Protein AF-A0A2M6VE12-F1 (afdb_monomer_lite)

Secondary structure (DSSP, 8-state):
--HHHHHHTTGGG--HHHHTTS-HHHHHHHHHHHHHHHHHHHHHHHHHHHHHHHHTHHHHHHHHHS-TTTTTEEEEEETTEEEEEE-PPP----HHHHHHHHHHHHHHT--GGGTS-------HHHHHHS-HHHHHHHGGG-----PPPP------S----

Structure (mmCIF, N/CA/C/O backbone):
data_AF-A0A2M6VE12-F1
#
_entry.id   AF-A0A2M6VE12-F1
#
loop_
_atom_site.group_PDB
_atom_site.id
_atom_site.type_symbol
_atom_site.label_atom_id
_atom_site.label_alt_id
_atom_site.label_comp_id
_atom_site.label_asym_id
_atom_site.label_entity_id
_atom_site.label_seq_id
_atom_site.pdbx_PDB_ins_code
_atom_site.Cartn_x
_atom_site.Cartn_y
_atom_site.Cartn_z
_atom_site.occupancy
_atom_site.B_iso_or_equiv
_atom_site.auth_seq_id
_atom_site.auth_comp_id
_atom_site.auth_asym_id
_atom_site.auth_atom_id
_atom_site.pdbx_PDB_model_num
ATOM 1 N N . MET A 1 1 ? -10.701 2.136 23.999 1.00 50.81 1 MET A N 1
ATOM 2 C CA . MET A 1 1 ? -11.887 3.014 24.100 1.00 50.81 1 MET A CA 1
ATOM 3 C C . MET A 1 1 ? -13.056 2.369 23.384 1.00 50.81 1 MET A C 1
ATOM 5 O O . MET A 1 1 ? -12.837 1.482 22.567 1.00 50.81 1 MET A O 1
ATOM 9 N N . ASN A 1 2 ? -14.281 2.708 23.777 1.00 58.97 2 ASN A N 1
ATOM 10 C CA . ASN A 1 2 ? -15.450 1.886 23.490 1.00 58.97 2 ASN A CA 1
ATOM 11 C C . ASN A 1 2 ? -16.281 2.519 22.366 1.00 58.97 2 ASN A C 1
ATOM 13 O O . ASN A 1 2 ? -16.692 3.665 22.498 1.00 58.97 2 ASN A O 1
ATOM 17 N N . HIS A 1 3 ? -16.572 1.775 21.294 1.00 61.44 3 HIS A N 1
ATOM 18 C CA . HIS A 1 3 ? -17.551 2.149 20.258 1.00 61.44 3 HIS A CA 1
ATOM 19 C C . HIS A 1 3 ? -18.877 2.684 20.846 1.00 61.44 3 HIS A C 1
ATOM 21 O O . HIS A 1 3 ? -19.515 3.552 20.255 1.00 61.44 3 HIS A O 1
ATOM 27 N N . LEU A 1 4 ? -19.239 2.231 22.054 1.00 59.25 4 LEU A N 1
ATOM 28 C CA . LEU A 1 4 ? -20.364 2.737 22.841 1.00 59.25 4 LEU A CA 1
ATOM 29 C C . LEU A 1 4 ? -20.280 4.245 23.137 1.00 59.25 4 LEU A C 1
ATOM 31 O O . LEU A 1 4 ? -21.312 4.900 23.136 1.00 59.25 4 LEU A O 1
ATOM 35 N N . GLN A 1 5 ? -19.092 4.821 23.333 1.00 64.62 5 GLN A N 1
ATOM 36 C CA . GLN A 1 5 ? -18.916 6.259 23.589 1.00 64.62 5 GLN A CA 1
ATOM 37 C C . GLN A 1 5 ? -19.159 7.102 22.326 1.00 64.62 5 GLN A C 1
ATOM 39 O O . GLN A 1 5 ? -19.782 8.156 22.408 1.00 64.62 5 GLN A O 1
ATOM 44 N N . LEU A 1 6 ? -18.732 6.618 21.152 1.00 66.94 6 LEU A N 1
ATOM 45 C CA . LEU A 1 6 ? -19.006 7.268 19.860 1.00 66.94 6 LEU A CA 1
ATOM 46 C C . LEU A 1 6 ? -20.494 7.192 19.492 1.00 66.94 6 LEU A C 1
ATOM 48 O O . LEU A 1 6 ? -21.067 8.163 19.003 1.00 66.94 6 LEU A O 1
ATOM 52 N N . HIS A 1 7 ? -21.124 6.048 19.767 1.00 62.62 7 HIS A N 1
ATOM 53 C CA . HIS A 1 7 ? -22.548 5.835 19.522 1.00 62.62 7 HIS A CA 1
ATOM 54 C C . HIS A 1 7 ? -23.429 6.640 20.489 1.00 62.62 7 HIS A C 1
ATOM 56 O O . HIS A 1 7 ? -24.429 7.216 20.074 1.00 62.62 7 HIS A O 1
ATOM 62 N N . GLN A 1 8 ? -23.067 6.719 21.773 1.00 59.34 8 GLN A N 1
ATOM 63 C CA . GLN A 1 8 ? -23.780 7.546 22.756 1.00 59.34 8 GLN A CA 1
ATOM 64 C C . GLN A 1 8 ? -23.680 9.043 22.445 1.00 59.34 8 GLN A C 1
ATOM 66 O O . GLN A 1 8 ? -24.574 9.802 22.804 1.00 59.34 8 GLN A O 1
ATOM 71 N N . ALA A 1 9 ? -22.623 9.461 21.749 1.00 64.81 9 ALA A N 1
ATOM 72 C CA . ALA A 1 9 ? -22.442 10.832 21.297 1.00 64.81 9 ALA A CA 1
ATOM 73 C C . ALA A 1 9 ? -23.085 11.131 19.924 1.00 64.81 9 ALA A C 1
ATOM 75 O O . ALA A 1 9 ? -22.965 12.251 19.430 1.00 64.81 9 ALA A O 1
ATOM 76 N N . GLY A 1 10 ? -23.769 10.153 19.311 1.00 76.50 10 GLY A N 1
ATOM 77 C CA . GLY A 1 10 ? -24.577 10.335 18.100 1.00 76.50 10 GLY A CA 1
ATOM 78 C C . GLY A 1 10 ? -23.795 10.503 16.795 1.00 76.50 10 GLY A C 1
ATOM 79 O O . GLY A 1 10 ? -24.406 10.823 15.781 1.00 76.50 10 GLY A O 1
ATOM 80 N N . LEU A 1 11 ? -22.472 10.282 16.780 1.00 80.81 11 LEU A N 1
ATOM 81 C CA . LEU A 1 11 ? -21.642 10.468 15.579 1.00 80.81 11 LEU A CA 1
ATOM 82 C C . LEU A 1 11 ? -22.161 9.712 14.333 1.00 80.81 11 LEU A C 1
ATOM 84 O O . LEU A 1 11 ? -22.159 10.321 13.264 1.00 80.81 11 LEU A O 1
ATOM 88 N N . PRO A 1 12 ? -22.631 8.446 14.424 1.00 81.75 12 PRO A N 1
ATOM 89 C CA . PRO A 1 12 ? -23.143 7.713 13.260 1.00 81.75 12 PRO A CA 1
ATOM 90 C C . PRO A 1 12 ? -24.372 8.350 12.596 1.00 81.75 12 PRO A C 1
ATOM 92 O O . PRO A 1 12 ? -24.602 8.126 11.410 1.00 81.75 12 PRO A O 1
ATOM 95 N N . ASP A 1 13 ? -25.136 9.151 13.343 1.00 86.94 13 ASP A N 1
ATOM 96 C CA . ASP A 1 13 ? -26.381 9.770 12.880 1.00 86.94 13 ASP A CA 1
ATOM 97 C C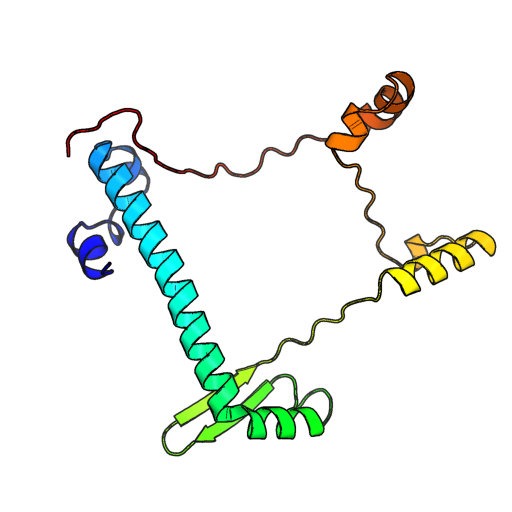 . ASP A 1 13 ? -26.162 11.188 12.317 1.00 86.94 13 ASP 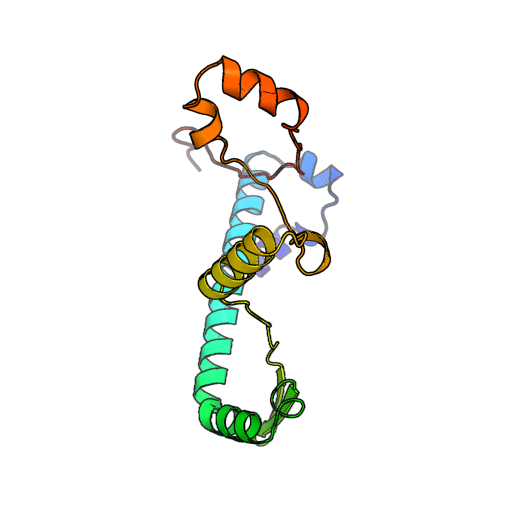A C 1
ATOM 99 O O . ASP A 1 13 ? -27.094 11.814 11.802 1.00 86.94 13 ASP A O 1
ATOM 103 N N . LEU A 1 14 ? -24.938 11.726 12.406 1.00 89.06 14 LEU A N 1
ATOM 104 C CA . LEU A 1 14 ? -24.610 13.056 11.897 1.00 89.06 14 LEU A CA 1
ATOM 105 C C . LEU A 1 14 ? -24.274 13.014 10.402 1.00 89.06 14 LEU A C 1
ATOM 107 O O . LEU A 1 14 ? -23.342 12.346 9.960 1.00 89.06 14 LEU A O 1
ATOM 111 N N . SER A 1 15 ? -24.971 13.831 9.614 1.00 92.50 15 SER A N 1
ATOM 112 C CA . SER A 1 15 ? -24.576 14.139 8.235 1.00 92.50 15 SER A CA 1
ATOM 113 C C . SER A 1 15 ? -23.278 14.952 8.181 1.00 92.50 15 SER A C 1
ATOM 115 O O . SER A 1 15 ? -22.950 15.691 9.110 1.00 92.50 15 SER A O 1
ATOM 117 N N . ALA A 1 16 ? -22.586 14.934 7.036 1.00 91.69 16 ALA A N 1
ATOM 118 C CA . ALA A 1 16 ? -21.388 15.755 6.815 1.00 91.69 16 ALA A CA 1
ATOM 119 C C . ALA A 1 16 ? -21.624 17.255 7.098 1.00 91.69 16 ALA A C 1
ATOM 121 O O . ALA A 1 16 ? -20.764 17.941 7.646 1.00 91.69 16 ALA A O 1
ATOM 122 N N . ASN A 1 17 ? -22.822 17.753 6.781 1.00 94.44 17 ASN A N 1
ATOM 123 C CA . ASN A 1 17 ? -23.235 19.136 7.019 1.00 94.44 17 ASN A CA 1
ATOM 124 C C . ASN A 1 17 ? -23.443 19.460 8.515 1.00 94.44 17 ASN A C 1
ATOM 126 O O . ASN A 1 17 ? -23.257 20.600 8.939 1.00 94.44 17 ASN A O 1
ATOM 130 N N . GLN A 1 18 ? -23.825 18.469 9.324 1.00 93.25 18 GLN A N 1
ATOM 131 C CA . GLN A 1 18 ? -23.894 18.607 10.780 1.00 93.25 18 GLN A CA 1
ATOM 132 C C . GLN A 1 18 ? -22.502 18.496 11.404 1.00 93.25 18 GLN A C 1
ATOM 134 O O . GLN A 1 18 ? -22.164 19.321 12.249 1.00 93.25 18 GLN A O 1
ATOM 139 N N . ILE A 1 19 ? -21.671 17.557 10.933 1.00 92.69 19 ILE A N 1
ATOM 140 C CA . ILE A 1 19 ? -20.273 17.413 11.366 1.00 92.69 19 ILE A CA 1
ATOM 141 C C . ILE A 1 19 ? -19.513 18.723 11.140 1.00 92.69 19 ILE A C 1
ATOM 143 O O . ILE A 1 19 ? -18.857 19.213 12.054 1.00 92.69 19 ILE A O 1
ATOM 147 N N . SER A 1 20 ? -19.677 19.368 9.980 1.00 93.38 20 SER A N 1
ATOM 148 C CA . SER A 1 20 ? -19.003 20.639 9.675 1.00 93.38 20 SER A CA 1
ATOM 149 C C . SER A 1 20 ? -19.390 21.803 10.599 1.00 93.38 20 SER A C 1
ATOM 151 O O . SER A 1 20 ? -18.771 22.862 10.531 1.00 93.38 20 SER A O 1
ATOM 153 N N . ARG A 1 21 ? -20.444 21.655 11.410 1.00 94.56 21 ARG A N 1
ATOM 154 C CA . ARG A 1 21 ? -20.942 22.673 12.349 1.00 94.56 21 ARG A CA 1
ATOM 155 C C . ARG A 1 21 ? -20.685 22.323 13.812 1.00 94.56 21 ARG A C 1
ATOM 157 O O . ARG A 1 21 ? -21.088 23.089 14.686 1.00 94.56 21 ARG A O 1
ATOM 164 N N . LEU A 1 22 ? -20.050 21.187 14.088 1.00 91.69 22 LEU A N 1
ATOM 165 C CA . LEU A 1 22 ? -19.719 20.794 15.449 1.00 91.69 22 LEU A CA 1
ATOM 166 C C . LEU A 1 22 ? -18.726 21.787 16.085 1.00 91.69 22 LEU A C 1
ATOM 168 O O . LEU A 1 22 ? -17.844 22.311 15.396 1.00 91.69 22 LEU A O 1
ATOM 172 N N . PRO A 1 23 ? -18.828 22.033 17.404 1.00 92.56 23 PRO A N 1
ATOM 173 C CA . PRO A 1 23 ? -17.795 22.730 18.158 1.00 92.56 23 PRO A CA 1
ATOM 174 C C . PRO A 1 23 ? -16.420 22.080 17.971 1.00 92.56 23 PRO A C 1
ATOM 176 O O . PRO A 1 23 ? -16.312 20.860 17.828 1.00 92.56 23 PRO A O 1
ATOM 179 N N . LYS A 1 24 ? -15.356 22.890 18.033 1.00 90.94 24 LYS A N 1
ATOM 180 C CA . LYS A 1 24 ? -13.970 22.426 17.837 1.00 90.94 24 LYS A CA 1
ATOM 181 C C . LYS A 1 24 ? -13.601 21.281 18.782 1.00 90.94 24 LYS A C 1
ATOM 183 O O . LYS A 1 24 ? -12.989 20.315 18.337 1.00 90.94 24 LYS A O 1
ATOM 188 N N . ASP A 1 25 ? -14.033 21.362 20.040 1.00 86.56 25 ASP A N 1
ATOM 189 C CA . ASP A 1 25 ? -13.751 20.331 21.042 1.00 86.56 25 ASP A CA 1
ATOM 190 C C . ASP A 1 25 ? -14.379 18.987 20.673 1.00 86.56 25 ASP A C 1
ATOM 192 O O . ASP A 1 25 ? -13.729 17.947 20.749 1.00 86.56 25 ASP A O 1
ATOM 196 N N . GLN A 1 26 ? -15.620 19.020 20.181 1.00 87.50 26 GLN A N 1
ATOM 197 C CA . GLN A 1 26 ? -16.331 17.822 19.741 1.00 87.50 26 GLN A CA 1
ATOM 198 C C . GLN A 1 26 ? -15.718 17.238 18.465 1.00 87.50 26 GLN A C 1
ATOM 200 O O . GLN A 1 26 ? -15.569 16.024 18.364 1.00 87.50 26 GLN A O 1
ATOM 205 N N . LEU A 1 27 ? -15.299 18.082 17.515 1.00 90.06 27 LEU A N 1
ATOM 206 C CA . LEU A 1 27 ? -14.570 17.632 16.324 1.00 90.06 27 LEU A CA 1
ATOM 207 C C . LEU A 1 27 ? -13.267 16.918 16.694 1.00 90.06 27 LEU A C 1
ATOM 209 O O . LEU A 1 27 ? -13.003 15.827 16.187 1.00 90.06 27 LEU A O 1
ATOM 213 N N . ALA A 1 28 ? -12.477 17.507 17.594 1.00 88.38 28 ALA A N 1
ATOM 214 C CA . ALA A 1 28 ? -11.234 16.911 18.072 1.00 88.38 28 ALA A CA 1
ATOM 215 C C . ALA A 1 28 ? -11.489 15.583 18.796 1.00 88.38 28 ALA A C 1
ATOM 217 O O . ALA A 1 28 ? -10.844 14.579 18.492 1.00 88.38 28 ALA A O 1
ATOM 218 N N . GLN A 1 29 ? -12.472 15.558 19.700 1.00 85.88 29 GLN A N 1
ATOM 219 C CA . GLN A 1 29 ? -12.845 14.363 20.449 1.00 85.88 29 GLN A CA 1
ATOM 220 C C . GLN A 1 29 ? -13.290 13.224 19.524 1.00 85.88 29 GLN A C 1
ATOM 222 O O . GLN A 1 29 ? -12.810 12.100 19.668 1.00 85.88 29 GLN A O 1
ATOM 227 N N . PHE A 1 30 ? -14.172 13.497 18.557 1.00 87.69 30 PHE A N 1
ATOM 228 C CA . PHE A 1 30 ? -14.632 12.482 17.608 1.00 87.69 30 PHE A CA 1
ATOM 229 C C . PHE A 1 30 ? -13.518 11.994 16.692 1.00 87.69 30 PHE A C 1
ATOM 231 O O . PHE A 1 30 ? -13.374 10.785 16.521 1.00 87.69 30 PHE A O 1
ATOM 238 N N . SER A 1 31 ? -12.698 12.900 16.151 1.00 88.69 31 SER A N 1
ATOM 239 C CA . SER A 1 31 ? -11.569 12.519 15.299 1.00 88.69 31 SER A CA 1
ATOM 240 C C . SER A 1 31 ? -10.592 11.602 16.036 1.00 88.69 31 SER A C 1
ATOM 242 O O . SER A 1 31 ? -10.157 10.601 15.469 1.00 88.69 31 SER A O 1
ATOM 244 N N . HIS A 1 32 ? -10.271 11.913 17.294 1.00 87.31 32 HIS A N 1
ATOM 245 C CA . HIS A 1 32 ? -9.360 11.104 18.100 1.00 87.31 32 HIS A CA 1
ATOM 246 C C . HIS A 1 32 ? -9.960 9.739 18.440 1.00 87.31 32 HIS A C 1
ATOM 248 O O . HIS A 1 32 ? -9.337 8.707 18.200 1.00 87.31 32 HIS A O 1
ATOM 254 N N . ALA A 1 33 ? -11.200 9.720 18.931 1.00 86.44 33 ALA A N 1
ATOM 255 C CA . ALA A 1 33 ? -11.859 8.487 19.342 1.00 86.44 33 ALA A CA 1
ATOM 256 C C . ALA A 1 33 ? -12.080 7.512 18.168 1.00 86.44 33 ALA A C 1
ATOM 258 O O . ALA A 1 33 ? -11.957 6.299 18.350 1.00 86.44 33 ALA A O 1
ATOM 259 N N . VAL A 1 34 ? -12.369 8.014 16.959 1.00 88.38 34 VAL A N 1
ATOM 260 C CA . VAL A 1 34 ? -12.459 7.179 15.747 1.00 88.38 34 VAL A CA 1
ATOM 261 C C . VAL A 1 34 ? -11.091 6.609 15.367 1.00 88.38 34 VAL A C 1
ATOM 263 O O . VAL A 1 34 ? -11.005 5.414 15.080 1.00 88.38 34 VAL A O 1
ATOM 266 N N . GLN A 1 35 ? -10.027 7.418 15.404 1.00 87.88 35 GLN A N 1
ATOM 267 C CA . GLN A 1 35 ? -8.674 6.952 15.086 1.00 87.88 35 GLN A CA 1
ATOM 268 C C . GLN A 1 35 ? -8.199 5.876 16.071 1.00 87.88 35 GLN A C 1
ATOM 270 O O . GLN A 1 35 ? -7.743 4.816 15.652 1.00 87.88 35 GLN A O 1
ATOM 275 N N . GLU A 1 36 ? -8.380 6.084 17.376 1.00 87.12 36 GLU A N 1
ATOM 276 C CA . GLU A 1 36 ? -8.006 5.091 18.389 1.00 87.12 36 GLU A CA 1
ATOM 277 C C . GLU A 1 36 ? -8.782 3.781 18.234 1.00 87.12 36 GLU A C 1
ATOM 279 O O . GLU A 1 36 ? -8.226 2.697 18.422 1.00 87.12 36 GLU A O 1
ATOM 284 N N . LEU A 1 37 ? -10.074 3.859 17.894 1.00 88.38 37 LEU A N 1
ATOM 285 C CA . LEU A 1 37 ? -10.883 2.670 17.639 1.00 88.38 37 LEU A CA 1
ATOM 286 C C . LEU A 1 37 ? -10.403 1.927 16.387 1.00 88.38 37 LEU A C 1
ATOM 288 O O . LEU A 1 37 ? -10.359 0.694 16.395 1.00 88.38 37 LEU A O 1
ATOM 292 N N . HIS A 1 38 ? -10.033 2.653 15.332 1.00 88.75 38 HIS A N 1
ATOM 293 C CA . HIS A 1 38 ? -9.467 2.084 14.113 1.00 88.75 38 HIS A CA 1
ATOM 294 C C . HIS A 1 38 ? -8.154 1.345 14.403 1.00 88.75 38 HIS A C 1
ATOM 296 O O . HIS A 1 38 ? -8.045 0.149 14.112 1.00 88.75 38 HIS A O 1
ATOM 302 N N . ASP A 1 39 ? -7.211 2.011 15.070 1.00 88.25 39 ASP A N 1
ATOM 303 C CA . ASP A 1 39 ? -5.901 1.452 15.413 1.00 88.25 39 ASP A CA 1
ATOM 304 C C . ASP A 1 39 ? -6.040 0.219 16.315 1.00 88.25 39 ASP A C 1
ATOM 306 O O . ASP A 1 39 ? -5.436 -0.831 16.069 1.00 88.25 39 ASP A O 1
ATOM 310 N N . TRP A 1 40 ? -6.903 0.307 17.331 1.00 90.69 40 TRP A N 1
ATOM 311 C CA . TRP A 1 40 ? -7.203 -0.816 18.214 1.00 90.69 40 TRP A CA 1
ATOM 312 C C . TRP A 1 40 ? -7.824 -1.994 17.454 1.00 90.69 40 TRP A C 1
ATOM 314 O O . TRP A 1 40 ? -7.443 -3.143 17.682 1.00 90.69 40 TRP A O 1
ATOM 324 N N . THR A 1 41 ? -8.744 -1.731 16.521 1.00 92.12 41 THR A N 1
ATOM 325 C CA . THR A 1 41 ? -9.401 -2.778 15.722 1.00 92.12 41 THR A CA 1
ATOM 326 C C . THR A 1 41 ? -8.404 -3.496 14.817 1.00 92.12 41 THR A C 1
ATOM 328 O O . THR A 1 41 ? -8.408 -4.729 14.783 1.00 92.12 41 THR A O 1
ATOM 331 N N . ILE A 1 42 ? -7.512 -2.762 14.140 1.00 91.00 42 ILE A N 1
ATOM 332 C CA . ILE A 1 42 ? -6.417 -3.346 13.347 1.00 91.00 42 ILE A 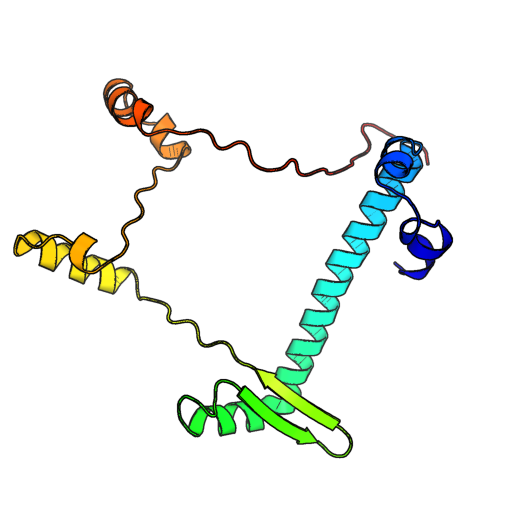CA 1
ATOM 333 C C . ILE A 1 42 ? -5.544 -4.231 14.236 1.00 91.00 42 ILE A C 1
ATOM 335 O O . ILE A 1 42 ? -5.289 -5.394 13.909 1.00 91.00 42 ILE A O 1
ATOM 339 N N . GLN A 1 43 ? -5.130 -3.712 15.394 1.00 92.44 43 GLN A N 1
ATOM 340 C CA . GLN A 1 43 ? -4.271 -4.442 16.317 1.00 92.44 43 GLN A CA 1
ATOM 341 C C . GLN A 1 43 ? -4.938 -5.732 16.816 1.00 92.44 43 GLN A C 1
ATOM 343 O O . GLN A 1 43 ? -4.305 -6.790 16.826 1.00 92.44 43 GLN A O 1
ATOM 348 N N . MET A 1 44 ? -6.207 -5.674 17.230 1.00 94.75 44 MET A N 1
ATOM 349 C CA . MET A 1 44 ? -6.924 -6.844 17.743 1.00 94.75 44 MET A CA 1
ATOM 350 C C . MET A 1 44 ? -7.215 -7.864 16.646 1.00 94.75 44 MET A C 1
ATOM 352 O O . MET A 1 44 ? -7.019 -9.057 16.877 1.00 94.75 44 MET A O 1
ATOM 356 N N . ARG A 1 45 ? -7.596 -7.420 15.440 1.00 93.12 45 ARG A N 1
ATOM 357 C CA . ARG A 1 45 ? -7.755 -8.305 14.278 1.00 93.12 45 ARG A CA 1
ATOM 358 C C . ARG A 1 45 ? -6.451 -9.040 13.980 1.00 93.12 45 ARG A C 1
ATOM 360 O O . ARG A 1 45 ? -6.460 -10.262 13.876 1.00 93.12 45 ARG A O 1
ATOM 367 N N . GLY A 1 46 ? -5.329 -8.322 13.936 1.00 92.31 46 GLY A N 1
ATOM 368 C CA . GLY A 1 46 ? -4.012 -8.923 13.721 1.00 92.31 46 GLY A CA 1
ATOM 369 C C . GLY A 1 46 ? -3.589 -9.883 14.839 1.00 92.31 46 GLY A C 1
ATOM 370 O O . GLY A 1 46 ? -2.900 -10.869 14.588 1.00 92.31 46 GLY A O 1
ATOM 371 N N . ARG A 1 47 ? -3.998 -9.643 16.091 1.00 94.62 47 ARG A N 1
ATOM 372 C CA . ARG A 1 47 ? -3.765 -10.592 17.196 1.00 94.62 47 ARG A CA 1
ATOM 373 C C . ARG A 1 47 ? -4.599 -11.864 17.052 1.00 94.62 47 ARG A C 1
ATOM 375 O O . ARG A 1 47 ? -4.049 -12.941 17.249 1.00 94.62 47 ARG A O 1
ATOM 382 N N . ILE A 1 48 ? -5.882 -11.745 16.705 1.00 96.00 48 ILE A N 1
ATOM 383 C CA . ILE A 1 48 ? -6.763 -12.900 16.476 1.00 96.00 48 ILE A CA 1
ATOM 384 C C . ILE A 1 48 ? -6.243 -13.734 15.304 1.00 96.00 48 ILE A C 1
ATOM 386 O O . ILE A 1 48 ? -6.065 -14.935 15.468 1.00 96.00 48 ILE A O 1
ATOM 390 N N . ASN A 1 49 ? -5.929 -13.103 14.168 1.00 94.06 49 ASN A N 1
ATOM 391 C CA . ASN A 1 49 ? -5.442 -13.809 12.980 1.00 94.06 49 ASN A CA 1
ATOM 392 C C . ASN A 1 49 ? -4.158 -14.595 13.269 1.00 94.06 49 ASN A C 1
ATOM 394 O O . ASN A 1 49 ? -4.114 -15.785 12.989 1.00 94.06 49 ASN A O 1
ATOM 398 N N . ARG A 1 50 ? -3.171 -13.989 13.943 1.00 94.62 50 ARG A N 1
ATOM 399 C CA . ARG A 1 50 ? -1.953 -14.709 14.361 1.00 94.62 50 ARG A CA 1
ATOM 400 C C . ARG A 1 50 ? -2.240 -15.882 15.300 1.00 94.62 50 ARG A C 1
ATOM 402 O O . ARG A 1 50 ? -1.576 -16.908 15.223 1.00 94.62 50 ARG A O 1
ATOM 409 N N . GLY A 1 51 ? -3.222 -15.744 16.191 1.00 96.44 51 GLY A N 1
ATOM 410 C CA . GLY A 1 51 ? -3.668 -16.850 17.039 1.00 96.44 51 GLY A CA 1
ATOM 411 C C . GLY A 1 51 ? -4.292 -17.994 16.234 1.00 96.44 51 GLY A C 1
ATOM 412 O O . GLY A 1 51 ? -4.039 -19.155 16.541 1.00 96.44 51 GLY A O 1
ATOM 413 N N . LEU A 1 52 ? -5.070 -17.682 15.192 1.00 95.56 52 LEU A N 1
ATOM 414 C CA . LEU A 1 52 ? -5.656 -18.676 14.285 1.00 95.56 52 LEU A CA 1
ATOM 415 C C . LEU A 1 52 ? -4.589 -19.353 13.415 1.00 95.56 52 LEU A C 1
ATOM 417 O O . LEU A 1 52 ? -4.615 -20.571 13.288 1.00 95.56 52 LEU A O 1
ATOM 421 N N . GLU A 1 53 ? -3.624 -18.595 12.890 1.00 94.00 53 GLU A N 1
ATOM 422 C CA . GLU A 1 53 ? -2.468 -19.131 12.155 1.00 94.00 53 GLU A CA 1
ATOM 423 C C . GLU A 1 53 ? -1.684 -20.131 13.010 1.00 94.00 53 GLU A C 1
ATOM 425 O O . GLU A 1 53 ? -1.389 -21.226 12.553 1.00 94.00 53 GLU A O 1
ATOM 430 N N . GLN A 1 54 ? -1.406 -19.798 14.275 1.00 96.00 54 GLN A N 1
ATOM 431 C CA . GLN A 1 54 ? -0.720 -20.709 15.197 1.00 96.00 54 GLN A CA 1
ATOM 432 C C . GLN A 1 54 ? -1.562 -21.939 15.546 1.00 96.00 54 GLN A C 1
ATOM 434 O O . GLN A 1 54 ? -1.032 -23.044 15.634 1.00 96.00 54 GLN A O 1
ATOM 439 N N . ARG A 1 55 ? -2.870 -21.758 15.767 1.00 96.50 55 ARG A N 1
ATOM 440 C CA . ARG A 1 55 ? -3.785 -22.852 16.120 1.00 96.50 55 ARG A CA 1
ATOM 441 C C . ARG A 1 55 ? -3.933 -23.867 14.987 1.00 96.50 55 ARG A C 1
ATOM 443 O O . ARG A 1 55 ? -4.050 -25.054 15.274 1.00 96.50 55 ARG A O 1
ATOM 450 N N . TYR A 1 56 ? -3.933 -23.399 13.740 1.00 95.19 56 TYR A N 1
ATOM 451 C CA . TYR A 1 56 ? -4.197 -24.214 12.554 1.00 95.19 56 TYR A CA 1
ATOM 452 C C . TYR A 1 56 ? -2.979 -24.387 11.633 1.00 95.19 56 TYR A C 1
ATOM 454 O O . TYR A 1 56 ? -3.133 -24.719 10.458 1.00 95.19 56 TYR A O 1
ATOM 462 N N . ASP A 1 57 ? -1.769 -24.166 12.153 1.00 94.62 57 ASP A N 1
ATOM 463 C CA . ASP A 1 57 ? -0.509 -24.237 11.398 1.00 94.62 57 ASP A CA 1
ATOM 464 C C . ASP A 1 57 ? -0.354 -25.573 10.655 1.00 94.62 57 ASP A C 1
ATOM 466 O O . ASP A 1 57 ? 0.030 -25.606 9.489 1.00 94.62 57 ASP A O 1
ATOM 470 N N . GLU A 1 58 ? -0.731 -26.685 11.289 1.00 93.19 58 GLU A N 1
ATOM 471 C CA . GLU A 1 58 ? -0.629 -28.006 10.669 1.00 93.19 58 GLU A CA 1
ATOM 472 C C . GLU A 1 58 ? -1.593 -28.182 9.491 1.00 93.19 58 GLU A C 1
ATOM 474 O O . GLU A 1 58 ? -1.186 -28.631 8.422 1.00 93.19 58 GLU A O 1
ATOM 479 N N . GLN A 1 59 ? -2.852 -27.769 9.647 1.00 92.25 59 GLN A N 1
ATOM 480 C CA . GLN A 1 59 ? -3.855 -27.818 8.582 1.00 92.25 59 GLN A CA 1
ATOM 481 C C . GLN A 1 59 ? -3.464 -26.899 7.422 1.00 92.25 59 GLN A C 1
ATOM 483 O O . GLN A 1 59 ? -3.619 -27.276 6.263 1.00 92.25 59 GLN A O 1
ATOM 488 N N . ILE A 1 60 ? -2.903 -25.725 7.728 1.00 91.00 60 ILE A N 1
ATOM 489 C CA . ILE A 1 60 ? -2.362 -24.801 6.728 1.00 91.00 60 ILE A CA 1
ATOM 490 C C . ILE A 1 60 ? -1.196 -25.449 5.968 1.00 91.00 60 ILE A C 1
ATOM 492 O O . ILE A 1 60 ? -1.194 -25.442 4.737 1.00 91.00 60 ILE A O 1
ATOM 496 N N . ARG A 1 61 ? -0.215 -26.048 6.661 1.00 89.00 61 ARG A N 1
ATOM 497 C CA . ARG A 1 61 ? 0.910 -26.750 6.012 1.00 89.00 61 ARG A CA 1
ATOM 498 C C . ARG A 1 61 ? 0.439 -27.909 5.143 1.00 89.00 61 ARG A C 1
ATOM 500 O O . ARG A 1 61 ? 0.942 -28.082 4.034 1.00 89.00 61 ARG A O 1
ATOM 507 N N . GLN A 1 62 ? -0.528 -28.678 5.631 1.00 88.62 62 GLN A N 1
ATOM 508 C CA . GLN A 1 62 ? -1.104 -29.793 4.899 1.00 88.62 62 GLN A CA 1
ATOM 509 C C . GLN A 1 62 ? -1.827 -29.311 3.633 1.00 88.62 62 GLN A C 1
ATOM 511 O O . GLN A 1 62 ? -1.539 -29.824 2.555 1.00 88.62 62 GLN A O 1
ATOM 516 N N . ALA A 1 63 ? -2.681 -28.289 3.720 1.00 85.75 63 ALA A N 1
ATOM 517 C CA . ALA A 1 63 ? -3.340 -27.694 2.554 1.00 85.75 63 ALA A CA 1
ATOM 518 C C . ALA A 1 63 ? -2.322 -27.156 1.531 1.00 85.75 63 ALA A C 1
ATOM 520 O O . ALA A 1 63 ? -2.452 -27.393 0.332 1.00 85.75 63 ALA A O 1
ATOM 521 N N . ASN A 1 64 ? -1.239 -26.533 2.004 1.00 82.00 64 ASN A N 1
ATOM 522 C CA . ASN A 1 64 ? -0.156 -26.040 1.150 1.00 82.00 64 ASN A CA 1
ATOM 523 C C . ASN A 1 64 ? 0.646 -27.147 0.446 1.00 82.00 64 ASN A C 1
ATOM 525 O O . ASN A 1 64 ? 1.342 -26.867 -0.529 1.00 82.00 64 ASN A O 1
ATOM 529 N N . SER A 1 65 ? 0.540 -28.399 0.899 1.00 82.44 65 SER A N 1
ATOM 530 C CA . SER A 1 65 ? 1.174 -29.549 0.246 1.00 82.44 65 SER A CA 1
ATOM 531 C C . SER A 1 65 ? 0.371 -30.107 -0.939 1.00 82.44 65 SER A C 1
ATOM 533 O O . SER A 1 65 ? 0.949 -30.783 -1.790 1.00 82.44 65 SER A O 1
ATOM 535 N N . PHE A 1 66 ? -0.928 -29.797 -1.042 1.00 68.44 66 PHE A N 1
ATOM 536 C CA . PHE A 1 66 ? -1.845 -30.392 -2.027 1.00 68.44 66 PHE A CA 1
ATOM 537 C C . PHE A 1 66 ? -1.947 -29.644 -3.372 1.00 68.44 66 PHE A C 1
ATOM 539 O O . PHE A 1 66 ? -2.883 -29.833 -4.142 1.00 68.44 66 PHE A O 1
ATOM 546 N N . GLY A 1 67 ? -0.933 -28.859 -3.736 1.00 66.00 67 GLY A N 1
ATOM 547 C CA . GLY A 1 67 ? -0.910 -28.145 -5.016 1.00 66.00 67 GLY A CA 1
ATOM 548 C C . GLY A 1 67 ? -1.619 -26.790 -4.964 1.00 66.00 67 GLY A C 1
ATOM 549 O O . GLY A 1 67 ? -2.054 -26.320 -3.916 1.00 66.00 67 GLY A O 1
ATOM 550 N N . GLU A 1 68 ? -1.640 -26.081 -6.095 1.00 62.03 68 GLU A N 1
ATOM 551 C CA . GLU A 1 68 ? -1.763 -24.621 -6.053 1.00 62.03 68 GLU A CA 1
ATOM 552 C C . GLU A 1 68 ? -3.159 -24.058 -5.767 1.00 62.03 68 GLU A C 1
ATOM 554 O O . GLU A 1 68 ? -3.246 -22.960 -5.212 1.00 62.03 68 GLU A O 1
ATOM 559 N N . GLU A 1 69 ? -4.217 -24.768 -6.151 1.00 64.00 69 GLU A N 1
ATOM 560 C CA . GLU A 1 69 ? -5.605 -24.302 -6.042 1.00 64.00 69 GLU A CA 1
ATOM 561 C C . GLU A 1 69 ? -6.180 -24.572 -4.643 1.00 64.00 69 GLU A C 1
ATOM 563 O O . GLU A 1 69 ? -6.757 -23.675 -4.024 1.00 64.00 69 GLU A O 1
ATOM 568 N N . GLU A 1 70 ? -5.916 -25.761 -4.091 1.00 62.03 70 GLU A N 1
ATOM 569 C CA . GLU A 1 70 ? -6.340 -26.159 -2.741 1.00 62.03 70 GLU A CA 1
ATOM 570 C C . GLU A 1 70 ? -5.607 -25.376 -1.639 1.00 62.03 70 GLU A C 1
ATOM 572 O O . GLU A 1 70 ? -6.161 -25.141 -0.568 1.00 62.03 70 GLU A O 1
ATOM 577 N N . SER A 1 71 ? -4.396 -24.878 -1.912 1.00 66.31 71 SER A N 1
ATOM 578 C CA . SER A 1 71 ? -3.644 -24.059 -0.957 1.00 66.31 71 SER A CA 1
ATOM 579 C C . SER A 1 71 ? -4.200 -22.633 -0.803 1.00 66.31 71 SER A C 1
ATOM 581 O O . SER A 1 71 ? -3.999 -21.984 0.220 1.00 66.31 71 SER A O 1
ATOM 583 N N . ALA A 1 72 ? -4.854 -22.093 -1.839 1.00 73.94 72 ALA A N 1
ATOM 584 C CA . ALA A 1 72 ? -5.263 -20.687 -1.875 1.00 73.94 72 ALA A CA 1
ATOM 585 C C . ALA A 1 72 ? -6.579 -20.436 -1.128 1.00 73.94 72 ALA A C 1
ATOM 587 O O . ALA A 1 72 ? -6.779 -19.361 -0.555 1.00 73.94 72 ALA A O 1
ATOM 588 N N . ARG A 1 73 ? -7.491 -21.414 -1.127 1.00 86.69 73 ARG A N 1
ATOM 589 C CA . ARG A 1 73 ? -8.732 -21.378 -0.348 1.00 86.69 73 ARG A CA 1
ATOM 590 C C . ARG A 1 73 ? -9.093 -22.779 0.104 1.00 86.69 73 ARG A C 1
ATOM 592 O O . ARG A 1 73 ? -9.360 -23.640 -0.725 1.00 86.69 73 ARG A O 1
ATOM 599 N N . PHE A 1 74 ? -9.177 -22.976 1.409 1.00 89.88 74 PHE A N 1
ATOM 600 C CA . PHE A 1 74 ? -9.594 -24.246 1.981 1.00 89.88 74 PHE A CA 1
ATOM 601 C C . PHE A 1 74 ? -10.365 -24.021 3.271 1.00 89.88 74 PHE A C 1
ATOM 603 O O . PHE A 1 74 ? -10.459 -22.912 3.800 1.00 89.88 74 PHE A O 1
ATOM 610 N N . ARG A 1 75 ? -10.952 -25.103 3.760 1.00 92.00 75 ARG A N 1
ATOM 611 C CA . ARG A 1 75 ? -11.820 -25.096 4.920 1.00 92.00 75 ARG A CA 1
ATOM 612 C C . ARG A 1 75 ? -11.278 -26.022 5.986 1.00 92.00 75 ARG A C 1
ATOM 614 O O . ARG A 1 75 ? -10.835 -27.126 5.684 1.00 92.00 75 ARG A O 1
ATOM 621 N N . ILE A 1 76 ? -11.361 -25.566 7.227 1.00 94.00 76 ILE A N 1
ATOM 622 C CA . ILE A 1 76 ? -11.071 -26.364 8.409 1.00 94.00 76 ILE A CA 1
ATOM 623 C C . ILE A 1 76 ? -12.374 -26.509 9.186 1.00 94.00 76 ILE A C 1
ATOM 625 O O . ILE A 1 76 ? -12.975 -25.508 9.576 1.00 94.00 76 ILE A O 1
ATOM 629 N N . ASP A 1 77 ? -12.793 -27.747 9.420 1.00 95.44 77 ASP A N 1
ATOM 630 C CA . ASP A 1 77 ? -13.882 -28.053 10.342 1.00 95.44 77 ASP A CA 1
ATOM 631 C C . ASP A 1 77 ? -13.266 -28.396 11.717 1.00 95.44 77 ASP A C 1
ATOM 633 O O . ASP A 1 77 ? -12.534 -29.378 11.850 1.00 95.44 77 ASP A O 1
ATOM 637 N N . ASP A 1 78 ? -13.528 -27.568 12.736 1.00 94.81 78 ASP A N 1
ATOM 638 C CA . ASP A 1 78 ? -13.075 -27.740 14.128 1.00 94.81 78 ASP A CA 1
ATOM 639 C C . ASP A 1 78 ? -14.296 -27.788 15.060 1.00 94.81 78 ASP A C 1
ATOM 641 O O . ASP A 1 78 ? -14.733 -26.778 15.616 1.00 94.81 78 ASP A O 1
ATOM 645 N N . GLY A 1 79 ? -14.888 -28.980 15.185 1.00 93.94 79 GLY A N 1
ATOM 646 C CA . GLY A 1 79 ? -16.054 -29.217 16.035 1.00 93.94 79 GLY A CA 1
ATOM 647 C C . GLY A 1 79 ? -17.298 -28.467 15.557 1.00 93.94 79 GLY A C 1
ATOM 648 O O . GLY A 1 79 ? -17.904 -28.834 14.554 1.00 93.94 79 GLY A O 1
ATOM 649 N N . ASP A 1 80 ? -17.704 -27.449 16.313 1.00 95.31 80 ASP A N 1
ATOM 650 C CA . ASP A 1 80 ? -18.831 -26.562 16.010 1.00 95.31 80 ASP A CA 1
ATOM 651 C C . ASP A 1 80 ? -18.436 -25.343 15.159 1.00 95.31 80 ASP A C 1
ATOM 653 O O . ASP A 1 80 ? -19.301 -24.556 14.767 1.00 95.31 80 ASP A O 1
ATOM 657 N N . LEU A 1 81 ? -17.145 -25.190 14.848 1.00 94.38 81 LEU A N 1
ATOM 658 C CA . LEU A 1 81 ? -16.619 -24.105 14.031 1.00 94.38 81 LEU A CA 1
ATOM 659 C C . LEU A 1 81 ? -16.246 -24.585 12.630 1.00 94.38 81 LEU A C 1
ATOM 661 O O . LEU A 1 81 ? -15.594 -25.610 12.445 1.00 94.38 81 LEU A O 1
ATOM 665 N N . GLN A 1 82 ? -16.591 -23.762 11.645 1.00 94.81 82 GLN A N 1
ATOM 666 C CA . GLN A 1 82 ? -16.098 -23.865 10.280 1.00 94.81 82 GLN A CA 1
ATOM 667 C C . GLN A 1 82 ? -15.248 -22.633 9.982 1.00 94.81 82 GLN A C 1
ATOM 669 O O . GLN A 1 82 ? -15.707 -21.499 10.131 1.00 94.81 82 GLN A O 1
ATOM 674 N N . ILE A 1 83 ? -13.994 -22.858 9.601 1.00 95.25 83 ILE A N 1
ATOM 675 C CA . ILE A 1 83 ? -13.008 -21.813 9.358 1.00 95.25 83 ILE A CA 1
ATOM 676 C C . ILE A 1 83 ? -12.675 -21.828 7.873 1.00 95.25 83 ILE A C 1
ATOM 678 O O . ILE A 1 83 ? -12.011 -22.742 7.385 1.00 95.25 83 ILE A O 1
ATOM 682 N N . ASP A 1 84 ? -13.131 -20.804 7.158 1.00 93.62 84 ASP A N 1
ATOM 683 C CA . ASP A 1 84 ? -12.725 -20.574 5.776 1.00 93.62 84 ASP A CA 1
ATOM 684 C C . ASP A 1 84 ? -11.381 -19.829 5.778 1.00 93.62 84 ASP A C 1
ATOM 686 O O . ASP A 1 84 ? -11.273 -18.688 6.238 1.00 93.62 84 ASP A O 1
ATOM 690 N N . VAL A 1 85 ? -10.340 -20.490 5.278 1.00 92.00 85 VAL A N 1
ATOM 691 C CA . VAL A 1 85 ? -8.995 -19.932 5.141 1.00 92.00 85 VAL A CA 1
ATOM 692 C C . VAL A 1 85 ? -8.799 -19.513 3.692 1.00 92.00 85 VAL A C 1
ATOM 694 O O . VAL A 1 85 ? -8.956 -20.317 2.776 1.00 92.00 85 VAL A O 1
ATOM 697 N N . SER A 1 86 ? -8.430 -18.253 3.475 1.00 87.56 86 SER A N 1
ATOM 698 C CA . SER A 1 86 ? -8.021 -17.754 2.163 1.00 87.56 86 SER A CA 1
ATOM 699 C C . SER A 1 86 ? -6.615 -17.176 2.241 1.00 87.56 86 SER A C 1
ATOM 701 O O . SER A 1 86 ? -6.391 -16.199 2.957 1.00 87.56 86 SER A O 1
ATOM 703 N N . GLN A 1 87 ? -5.690 -17.751 1.484 1.00 82.06 87 GLN A N 1
ATOM 704 C CA . GLN A 1 87 ? -4.335 -17.248 1.314 1.00 82.06 87 GLN A CA 1
ATOM 705 C C . GLN A 1 87 ? -4.213 -16.687 -0.100 1.00 82.06 87 GLN A C 1
ATOM 707 O O . GLN A 1 87 ? -4.265 -17.418 -1.089 1.00 82.06 87 GLN A O 1
ATOM 712 N N . ALA A 1 88 ? -4.093 -15.363 -0.203 1.00 77.25 88 ALA A N 1
ATOM 713 C CA . ALA A 1 88 ? -3.798 -14.739 -1.480 1.00 77.25 88 ALA A CA 1
ATOM 714 C C . ALA A 1 88 ? -2.369 -15.116 -1.876 1.00 77.25 88 ALA A C 1
ATOM 716 O O . ALA A 1 88 ? -1.421 -14.826 -1.148 1.00 77.25 88 ALA A O 1
ATOM 717 N N . LYS A 1 89 ? -2.217 -15.769 -3.028 1.00 70.56 89 LYS A N 1
ATOM 718 C CA . LYS A 1 89 ? -0.910 -15.881 -3.665 1.00 70.56 89 LYS A CA 1
ATOM 719 C C . LYS A 1 89 ? -0.627 -14.581 -4.384 1.00 70.56 89 LYS A C 1
ATOM 721 O O . LYS A 1 89 ? -1.393 -14.172 -5.253 1.00 70.56 89 LYS A O 1
ATOM 726 N N . GLU A 1 90 ? 0.477 -13.958 -4.019 1.00 79.94 90 GLU A N 1
ATOM 727 C CA . GLU A 1 90 ? 1.030 -12.835 -4.753 1.00 79.94 90 GLU A CA 1
ATOM 728 C C . GLU A 1 90 ? 2.229 -13.339 -5.550 1.00 79.94 90 GLU A C 1
ATOM 730 O O . GLU A 1 90 ? 3.148 -13.949 -4.999 1.00 79.94 90 GLU A O 1
ATOM 735 N N . ILE A 1 91 ? 2.205 -13.117 -6.863 1.00 82.56 91 ILE A N 1
ATOM 736 C CA . ILE A 1 91 ? 3.387 -13.326 -7.693 1.00 82.56 91 ILE A CA 1
ATOM 737 C C . ILE A 1 91 ? 4.290 -12.126 -7.445 1.00 82.56 91 ILE A C 1
ATOM 739 O O . ILE A 1 91 ? 4.042 -11.034 -7.951 1.00 82.56 91 ILE A O 1
ATOM 743 N N . VAL A 1 92 ? 5.334 -12.339 -6.653 1.00 87.06 92 VAL A N 1
ATOM 744 C CA . VAL A 1 92 ? 6.390 -11.351 -6.457 1.00 87.06 92 VAL A CA 1
ATOM 745 C C . VAL A 1 92 ? 7.515 -11.673 -7.425 1.00 87.06 92 VAL A C 1
ATOM 747 O O . VAL A 1 92 ? 8.000 -12.803 -7.485 1.00 87.06 92 VAL A O 1
ATOM 750 N N . TRP A 1 93 ? 7.934 -10.673 -8.190 1.00 91.12 93 TRP A N 1
ATOM 751 C CA . TRP A 1 93 ? 9.054 -10.812 -9.106 1.00 91.12 93 TRP A CA 1
ATOM 752 C C . TRP A 1 93 ? 10.361 -10.420 -8.432 1.00 91.12 93 TRP A C 1
ATOM 754 O O . TRP A 1 93 ? 10.466 -9.341 -7.843 1.00 91.12 93 TRP A O 1
ATOM 764 N N . ASP A 1 94 ? 11.370 -11.272 -8.581 1.00 93.19 94 ASP A N 1
ATOM 765 C CA . ASP A 1 94 ? 12.740 -10.971 -8.184 1.00 93.19 94 ASP A CA 1
ATOM 766 C C . ASP A 1 94 ? 13.293 -9.834 -9.053 1.00 93.19 94 ASP A C 1
ATOM 768 O O . ASP A 1 94 ? 13.596 -10.013 -10.235 1.00 93.19 94 ASP A O 1
ATOM 772 N N . GLN A 1 95 ? 13.393 -8.647 -8.457 1.00 93.81 95 GLN A N 1
ATOM 773 C CA . GLN A 1 95 ? 13.799 -7.434 -9.160 1.00 93.81 95 GLN A CA 1
ATOM 774 C C . GLN A 1 95 ? 15.254 -7.487 -9.631 1.00 93.81 95 GLN A C 1
ATOM 776 O O . GLN A 1 95 ? 15.579 -6.903 -10.665 1.00 93.81 95 GLN A O 1
ATOM 781 N N . GLU A 1 96 ? 16.130 -8.197 -8.917 1.00 94.06 96 GLU A N 1
ATOM 782 C CA . GLU A 1 96 ? 17.527 -8.334 -9.324 1.00 94.06 96 GLU A CA 1
ATOM 783 C C . GLU A 1 96 ? 17.614 -9.184 -10.593 1.00 94.06 96 GLU A C 1
ATOM 785 O O . GLU A 1 96 ? 18.221 -8.774 -11.586 1.00 94.06 96 GLU A O 1
ATOM 790 N N . HIS A 1 97 ? 16.926 -10.326 -10.608 1.00 95.50 97 HIS A N 1
ATOM 791 C CA . HIS A 1 97 ? 16.860 -11.163 -11.802 1.00 95.50 97 HIS A CA 1
ATOM 792 C C . HIS A 1 97 ? 16.137 -10.477 -12.966 1.00 95.50 97 HIS A C 1
ATOM 794 O O . HIS A 1 97 ? 16.604 -10.565 -14.102 1.00 95.50 97 HIS A O 1
ATOM 800 N N . LEU A 1 98 ? 15.044 -9.756 -12.710 1.00 96.00 98 LEU A N 1
ATOM 801 C CA . LEU A 1 98 ? 14.359 -8.977 -13.742 1.00 96.00 98 LEU A CA 1
ATOM 802 C C . LEU A 1 98 ? 15.262 -7.897 -14.353 1.00 96.00 98 LEU A C 1
ATOM 804 O O . LEU A 1 98 ? 15.257 -7.726 -15.571 1.00 96.00 98 LEU A O 1
ATOM 808 N N . THR A 1 99 ? 16.083 -7.225 -13.543 1.00 95.12 99 THR A N 1
ATOM 809 C CA . THR A 1 99 ? 17.058 -6.234 -14.028 1.00 95.12 99 THR A CA 1
ATOM 810 C C . THR A 1 99 ? 18.089 -6.888 -14.947 1.00 95.12 99 THR A C 1
ATOM 812 O O . THR A 1 99 ? 18.334 -6.405 -16.049 1.00 95.12 99 THR A O 1
ATOM 815 N N . GLN A 1 100 ? 18.630 -8.046 -14.557 1.00 97.19 100 GLN A N 1
ATOM 816 C CA . GLN A 1 100 ? 19.582 -8.787 -15.392 1.00 97.19 100 GLN A CA 1
ATOM 817 C C . GLN A 1 100 ? 18.965 -9.247 -16.722 1.00 97.19 100 GLN A C 1
ATOM 819 O O . GLN A 1 100 ? 19.650 -9.278 -17.746 1.00 97.19 100 GLN A O 1
ATOM 824 N N . ILE A 1 101 ? 17.686 -9.634 -16.718 1.00 97.06 101 ILE A N 1
ATOM 825 C CA . ILE A 1 101 ? 16.952 -9.984 -17.940 1.00 97.06 101 ILE A CA 1
ATOM 826 C C . ILE A 1 101 ? 16.793 -8.742 -18.823 1.00 97.06 101 ILE A C 1
ATOM 828 O O . ILE A 1 101 ? 17.139 -8.803 -20.003 1.00 97.06 101 ILE A O 1
ATOM 832 N N . ALA A 1 102 ? 16.352 -7.617 -18.255 1.00 96.25 102 ALA A N 1
ATOM 833 C CA . ALA A 1 102 ? 16.194 -6.356 -18.973 1.00 96.25 102 ALA A CA 1
ATOM 834 C C . ALA A 1 102 ? 17.513 -5.887 -19.616 1.00 96.25 102 ALA A C 1
ATOM 836 O O . ALA A 1 102 ? 17.527 -5.538 -20.797 1.00 96.25 102 ALA A O 1
ATOM 837 N N . ASP A 1 103 ? 18.637 -5.970 -18.898 1.00 96.69 103 ASP A N 1
ATOM 838 C CA . ASP A 1 103 ? 19.963 -5.623 -19.426 1.00 96.69 103 ASP A CA 1
ATOM 839 C C . ASP A 1 103 ? 20.355 -6.497 -20.627 1.00 96.69 103 ASP A C 1
ATOM 841 O O . ASP A 1 103 ? 20.863 -5.999 -21.636 1.00 96.69 103 ASP A O 1
ATOM 845 N N . ARG A 1 104 ? 20.089 -7.811 -20.553 1.00 97.31 104 ARG A N 1
ATOM 846 C CA . ARG A 1 104 ? 20.351 -8.744 -21.664 1.00 97.31 104 ARG A CA 1
ATOM 847 C C . ARG A 1 104 ? 19.484 -8.439 -22.882 1.00 97.31 104 ARG A C 1
ATOM 849 O O . ARG A 1 104 ? 19.992 -8.505 -23.997 1.00 97.31 104 ARG A O 1
ATOM 856 N N . MET A 1 105 ? 18.215 -8.091 -22.675 1.00 97.00 105 MET A N 1
ATOM 857 C CA . MET A 1 105 ? 17.301 -7.695 -23.751 1.00 97.00 105 MET A CA 1
ATOM 858 C C . MET A 1 105 ? 17.805 -6.438 -24.462 1.00 97.00 105 MET A C 1
ATOM 860 O O . MET A 1 105 ? 17.943 -6.435 -25.683 1.00 97.00 105 MET A O 1
ATOM 864 N N . VAL A 1 106 ? 18.182 -5.401 -23.705 1.00 96.44 106 VAL A N 1
ATOM 865 C CA . VAL A 1 106 ? 18.740 -4.165 -24.276 1.00 96.44 106 VAL A CA 1
ATOM 866 C C . VAL A 1 106 ? 20.024 -4.446 -25.059 1.00 96.44 106 VAL A C 1
ATOM 868 O O . VAL A 1 106 ? 20.186 -3.941 -26.169 1.00 96.44 106 VAL A O 1
ATOM 871 N N . ALA A 1 107 ? 20.923 -5.282 -24.528 1.00 96.88 107 ALA A N 1
ATOM 872 C CA . ALA A 1 107 ? 22.156 -5.666 -25.219 1.00 96.88 107 ALA A CA 1
ATOM 873 C C . ALA A 1 107 ? 21.901 -6.451 -26.521 1.00 96.88 107 ALA A C 1
ATOM 875 O O . ALA A 1 107 ? 22.688 -6.348 -27.463 1.00 96.88 107 ALA A O 1
ATOM 876 N N . ALA A 1 108 ? 20.803 -7.209 -26.586 1.00 96.00 108 ALA A N 1
ATOM 877 C CA . ALA A 1 108 ? 20.351 -7.911 -27.785 1.00 96.00 108 ALA A CA 1
ATOM 878 C C . ALA A 1 108 ? 19.618 -6.999 -28.791 1.00 96.00 108 ALA A C 1
ATOM 880 O O . ALA A 1 108 ? 19.375 -7.414 -29.924 1.00 96.00 108 ALA A O 1
ATOM 881 N N . GLY A 1 109 ? 19.312 -5.753 -28.412 1.00 96.44 109 GLY A N 1
ATOM 882 C CA . GLY A 1 109 ? 18.554 -4.801 -29.227 1.00 96.44 109 GLY A CA 1
ATOM 883 C C . GLY A 1 109 ? 17.034 -4.898 -29.060 1.00 96.44 109 GLY A C 1
ATOM 884 O O . GLY A 1 109 ? 16.305 -4.237 -29.801 1.00 96.44 109 GLY A O 1
ATOM 885 N N . ASP A 1 110 ? 16.557 -5.682 -28.092 1.00 96.88 110 ASP A N 1
ATOM 886 C CA . ASP A 1 110 ? 15.140 -5.808 -27.764 1.00 96.88 110 ASP A CA 1
ATOM 887 C C . ASP A 1 110 ? 14.652 -4.637 -26.901 1.00 96.88 110 ASP A C 1
ATOM 889 O O . ASP A 1 110 ? 15.406 -3.974 -26.180 1.00 96.88 110 ASP A O 1
ATOM 893 N N . ARG A 1 111 ? 13.342 -4.389 -26.949 1.00 95.69 111 ARG A N 1
ATOM 894 C CA . ARG A 1 111 ? 12.671 -3.362 -26.149 1.00 95.69 111 ARG A CA 1
ATOM 895 C C . ARG A 1 111 ? 12.060 -3.996 -24.903 1.00 95.69 111 ARG A C 1
ATOM 897 O O . ARG A 1 111 ? 11.145 -4.804 -25.003 1.00 95.69 111 ARG A O 1
ATOM 904 N N . VAL A 1 112 ? 12.524 -3.591 -23.721 1.00 95.62 112 VAL A N 1
ATOM 905 C CA . VAL A 1 112 ? 12.051 -4.125 -22.425 1.00 95.62 112 VAL A CA 1
ATOM 906 C C . VAL A 1 112 ? 10.538 -3.960 -22.254 1.00 95.62 112 VAL A C 1
ATOM 908 O O . VAL A 1 112 ? 9.862 -4.874 -21.788 1.00 95.62 112 VAL A O 1
ATOM 911 N N . GLN A 1 113 ? 9.992 -2.826 -22.702 1.00 95.06 113 GLN A N 1
ATOM 912 C CA . GLN A 1 113 ? 8.563 -2.515 -22.603 1.00 95.06 113 GLN A CA 1
ATOM 913 C C . GLN A 1 113 ? 7.642 -3.464 -23.389 1.00 95.06 113 GLN A C 1
ATOM 915 O O . GLN A 1 113 ? 6.436 -3.446 -23.166 1.00 95.06 113 GLN A O 1
ATOM 920 N N . ASP A 1 114 ? 8.182 -4.275 -24.305 1.00 95.88 114 ASP A N 1
ATOM 921 C CA . ASP A 1 114 ? 7.389 -5.258 -25.050 1.00 95.88 114 ASP A CA 1
ATOM 922 C C . ASP A 1 114 ? 7.086 -6.507 -24.190 1.00 95.88 114 ASP A C 1
ATOM 924 O O . ASP A 1 114 ? 6.217 -7.305 -24.537 1.00 95.88 114 ASP A O 1
ATOM 928 N N . PHE A 1 115 ? 7.772 -6.665 -23.050 1.00 94.56 115 PHE A N 1
ATOM 929 C CA . PHE A 1 115 ? 7.679 -7.840 -22.175 1.00 94.56 115 PHE A CA 1
ATOM 930 C C . PHE A 1 115 ? 7.410 -7.491 -20.708 1.00 94.56 115 PHE A C 1
ATOM 932 O O . PHE A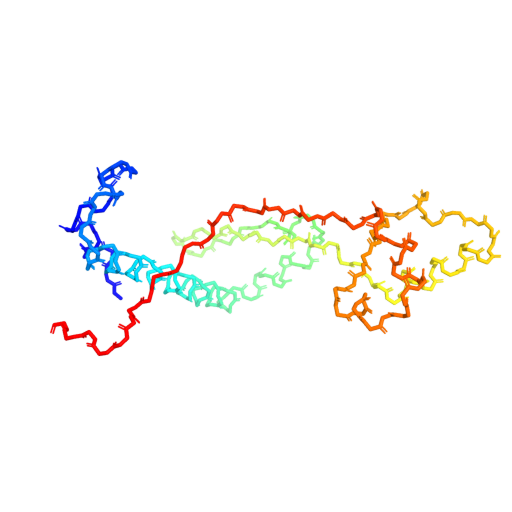 1 115 ? 6.976 -8.352 -19.944 1.00 94.56 115 PHE A O 1
ATOM 939 N N . MET A 1 116 ? 7.684 -6.252 -20.299 1.00 93.62 116 MET A N 1
ATOM 940 C CA . MET A 1 116 ? 7.585 -5.802 -18.914 1.00 93.62 116 MET A CA 1
ATOM 941 C C . MET A 1 116 ? 6.893 -4.445 -18.844 1.00 93.62 116 MET A C 1
ATOM 943 O O . MET A 1 116 ? 7.174 -3.553 -19.645 1.00 93.62 116 MET A O 1
ATOM 947 N N . GLU A 1 117 ? 6.028 -4.261 -17.850 1.00 94.00 117 GLU A N 1
ATOM 948 C CA . GLU A 1 117 ? 5.539 -2.928 -17.511 1.00 94.00 117 GLU A CA 1
ATOM 949 C C . GLU A 1 117 ? 6.678 -2.125 -16.873 1.00 94.00 117 GLU A C 1
ATOM 951 O O . GLU A 1 117 ? 7.309 -2.566 -15.911 1.00 94.00 117 GLU A O 1
ATOM 956 N N . VAL A 1 118 ? 6.970 -0.952 -17.436 1.00 90.62 118 VAL A N 1
ATOM 957 C CA . VAL A 1 118 ? 8.064 -0.090 -16.981 1.00 90.62 118 VAL A CA 1
ATOM 958 C C . VAL A 1 118 ? 7.484 1.212 -16.454 1.00 90.62 118 VAL A C 1
ATOM 960 O O . VAL A 1 118 ? 6.977 2.037 -17.216 1.00 90.62 118 VAL A O 1
ATOM 963 N N . HIS A 1 119 ? 7.623 1.425 -15.148 1.00 91.56 119 HIS A N 1
ATOM 964 C CA . HIS A 1 119 ? 7.341 2.706 -14.513 1.00 91.56 119 HIS A CA 1
ATOM 965 C C . HIS A 1 119 ? 8.642 3.472 -14.299 1.00 91.56 119 HIS A C 1
ATOM 967 O O . HIS A 1 119 ? 9.534 3.029 -13.578 1.00 91.56 119 HIS A O 1
ATOM 973 N N . LEU A 1 120 ? 8.747 4.645 -14.923 1.00 91.56 120 LEU A N 1
ATOM 974 C CA . LEU A 1 120 ? 9.862 5.557 -14.704 1.00 91.56 120 LEU A CA 1
ATOM 975 C C . LEU A 1 120 ? 9.479 6.548 -13.608 1.00 91.56 120 LEU A C 1
ATOM 977 O O . LEU A 1 120 ? 8.543 7.330 -13.769 1.00 91.56 120 LEU A O 1
ATOM 981 N N . SER A 1 121 ? 10.221 6.530 -12.507 1.00 93.25 121 SER A N 1
ATOM 982 C CA . SER A 1 121 ? 10.056 7.473 -11.404 1.00 93.25 121 SER A CA 1
ATOM 983 C C . SER A 1 121 ? 11.378 8.149 -11.082 1.00 93.25 121 SER A C 1
ATOM 985 O O . SER A 1 121 ? 12.425 7.505 -11.075 1.00 93.25 121 SER A O 1
ATOM 987 N N . VAL A 1 122 ? 11.314 9.432 -10.752 1.00 93.31 122 VAL A N 1
ATOM 988 C CA . VAL A 1 122 ? 12.443 10.192 -10.216 1.00 93.31 122 VAL A CA 1
ATOM 989 C C . VAL A 1 122 ? 12.062 10.623 -8.808 1.00 93.31 122 VAL A C 1
ATOM 991 O O . VAL A 1 122 ? 10.976 11.167 -8.610 1.00 93.31 122 VAL A O 1
ATOM 994 N N . SER A 1 123 ? 12.931 10.376 -7.829 1.00 94.88 123 SER A N 1
ATOM 995 C CA . SER A 1 123 ? 12.706 10.883 -6.477 1.00 94.88 123 SER A CA 1
ATOM 996 C C . SER A 1 123 ? 12.831 12.413 -6.472 1.00 94.88 123 SER A C 1
ATOM 998 O O . SER A 1 123 ? 13.715 12.983 -7.118 1.00 94.88 123 SER A O 1
ATOM 1000 N N . GLU A 1 124 ? 11.964 13.104 -5.731 1.00 93.56 124 GLU A N 1
ATOM 1001 C CA . GLU A 1 124 ? 12.050 14.569 -5.606 1.00 93.56 124 GLU A CA 1
ATOM 1002 C C . GLU A 1 124 ? 13.373 15.009 -4.954 1.00 93.56 124 GLU A C 1
ATOM 1004 O O . GLU A 1 124 ? 13.904 16.074 -5.271 1.00 93.56 124 GLU A O 1
ATOM 1009 N N . GLU A 1 125 ? 13.938 14.166 -4.085 1.00 95.12 125 GLU A N 1
ATOM 1010 C CA . GLU A 1 125 ? 15.230 14.409 -3.448 1.00 95.12 125 GLU A CA 1
ATOM 1011 C C . GLU A 1 125 ? 16.378 14.419 -4.467 1.00 95.12 125 GLU A C 1
ATOM 1013 O O . GLU A 1 125 ? 17.194 15.345 -4.466 1.00 95.12 125 GLU A O 1
ATOM 1018 N N . ASP A 1 126 ? 16.442 13.427 -5.357 1.00 93.38 126 ASP A N 1
ATOM 1019 C CA . ASP A 1 126 ? 17.478 13.373 -6.390 1.00 93.38 126 ASP A CA 1
ATOM 1020 C C . ASP A 1 126 ? 17.279 14.487 -7.412 1.00 93.38 126 ASP A C 1
ATOM 1022 O O . ASP A 1 126 ? 18.234 15.194 -7.745 1.00 93.38 126 ASP A O 1
ATOM 1026 N N . TYR A 1 127 ? 16.031 14.717 -7.833 1.00 95.50 127 TYR A N 1
ATOM 1027 C CA . TYR A 1 127 ? 15.679 15.808 -8.737 1.00 95.50 127 TYR A CA 1
ATOM 1028 C C . TYR A 1 127 ? 16.175 17.168 -8.223 1.00 95.50 127 TYR A C 1
ATOM 1030 O O . TYR A 1 127 ? 16.704 17.972 -8.995 1.00 95.50 127 TYR A O 1
ATOM 1038 N N . ALA A 1 128 ? 16.056 17.430 -6.917 1.00 94.38 128 ALA A N 1
ATOM 1039 C CA . ALA A 1 128 ? 16.512 18.674 -6.301 1.00 94.38 128 ALA A CA 1
ATOM 1040 C C . ALA A 1 128 ? 18.044 18.841 -6.308 1.00 94.38 128 ALA A C 1
ATOM 1042 O O . ALA A 1 128 ? 18.527 19.974 -6.384 1.00 94.38 128 ALA A O 1
ATOM 1043 N N . LYS A 1 129 ? 18.807 17.739 -6.259 1.00 96.62 129 LYS A N 1
ATOM 1044 C CA . LYS A 1 129 ? 20.284 17.733 -6.254 1.00 96.62 129 LYS A CA 1
ATOM 1045 C C . LYS A 1 129 ? 20.896 17.893 -7.648 1.00 96.62 129 LYS A C 1
ATOM 1047 O O . LYS A 1 129 ? 22.088 18.178 -7.766 1.00 96.62 129 LYS A O 1
ATOM 1052 N N . TRP A 1 130 ? 20.118 17.688 -8.708 1.00 96.69 130 TRP A N 1
ATOM 1053 C CA . TRP A 1 130 ? 20.617 17.741 -10.078 1.00 96.69 130 TRP A CA 1
ATOM 1054 C C . TRP A 1 130 ? 21.019 19.149 -10.522 1.00 96.69 130 TRP A C 1
ATOM 1056 O O . TRP A 1 130 ? 20.417 20.159 -10.149 1.00 96.69 130 TRP A O 1
ATOM 1066 N N . HIS A 1 131 ? 22.012 19.208 -11.412 1.00 96.81 131 HIS A N 1
ATOM 1067 C CA . HIS A 1 131 ? 22.397 20.444 -12.084 1.00 96.81 131 HIS A CA 1
ATOM 1068 C C . HIS A 1 131 ? 21.189 21.058 -12.832 1.00 96.81 131 HIS A C 1
ATOM 1070 O O . HIS A 1 131 ? 20.428 20.309 -13.457 1.00 96.81 131 HIS A O 1
ATOM 1076 N N . PRO A 1 132 ? 21.015 22.399 -12.849 1.00 96.25 132 PRO A N 1
ATOM 1077 C CA . PRO A 1 132 ? 19.828 23.051 -13.418 1.00 96.25 132 PRO A CA 1
ATOM 1078 C C . PRO A 1 132 ? 19.472 22.630 -14.848 1.00 96.25 132 PRO A C 1
ATOM 1080 O O . PRO A 1 132 ? 18.296 22.507 -15.177 1.00 96.25 132 PRO A O 1
ATOM 1083 N N . LEU A 1 133 ? 20.477 22.365 -15.688 1.00 95.88 133 LEU A N 1
ATOM 1084 C CA . LEU A 1 133 ? 20.264 21.921 -17.069 1.00 95.88 133 LEU A CA 1
ATOM 1085 C C . LEU A 1 133 ? 19.544 20.564 -17.154 1.00 95.88 133 LEU A C 1
ATOM 1087 O O . LEU A 1 133 ? 18.642 20.402 -17.970 1.00 95.88 133 LEU A O 1
ATOM 1091 N N . LEU A 1 134 ? 19.913 19.605 -16.298 1.00 95.31 134 LEU A N 1
ATOM 1092 C CA . LEU A 1 134 ? 19.269 18.290 -16.260 1.00 95.31 134 LEU A CA 1
ATOM 1093 C C . LEU A 1 134 ? 17.841 18.408 -15.715 1.00 95.31 134 LEU A C 1
ATOM 1095 O O . LEU A 1 134 ? 16.917 17.834 -16.283 1.00 95.31 134 LEU A O 1
ATOM 1099 N N . ARG A 1 135 ? 17.640 19.231 -14.677 1.00 96.31 135 ARG A N 1
ATOM 1100 C CA . ARG A 1 135 ? 16.301 19.525 -14.145 1.00 96.31 135 ARG A CA 1
ATOM 1101 C C . ARG A 1 135 ? 15.378 20.104 -15.215 1.00 96.31 135 ARG A C 1
ATOM 1103 O O . ARG A 1 135 ? 14.254 19.639 -15.369 1.00 96.31 135 ARG A O 1
ATOM 1110 N N . ALA A 1 136 ? 15.869 21.063 -16.001 1.00 95.50 136 ALA A N 1
ATOM 1111 C CA . ALA A 1 136 ? 15.093 21.694 -17.067 1.00 95.50 136 ALA A CA 1
ATOM 1112 C C . ALA A 1 136 ? 14.590 20.690 -18.120 1.00 95.50 136 ALA A C 1
ATOM 1114 O O . ALA A 1 136 ? 13.474 20.842 -18.610 1.00 95.50 136 ALA A O 1
ATOM 1115 N N . ALA A 1 137 ? 15.369 19.649 -18.431 1.00 96.25 137 ALA A N 1
ATOM 1116 C CA . ALA A 1 137 ? 14.966 18.613 -19.382 1.00 96.25 137 ALA A CA 1
ATOM 1117 C C . ALA A 1 137 ? 13.827 17.716 -18.856 1.00 96.25 137 ALA A C 1
ATOM 1119 O O . ALA A 1 137 ? 12.998 17.263 -19.639 1.00 96.25 137 ALA A O 1
ATOM 1120 N N . PHE A 1 138 ? 13.76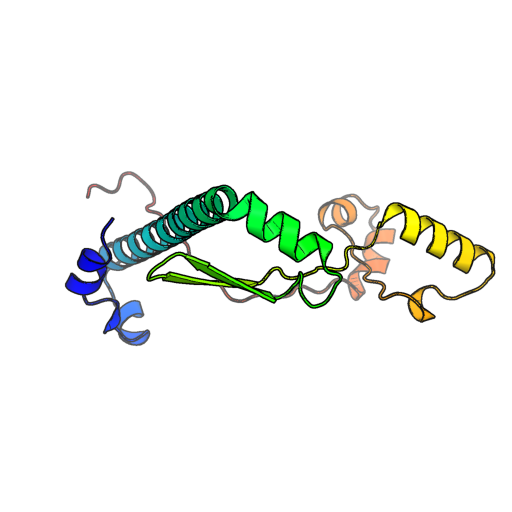6 17.485 -17.541 1.00 95.81 138 PHE A N 1
ATOM 1121 C CA . PHE A 1 138 ? 12.760 16.626 -16.901 1.00 95.81 138 PHE A CA 1
ATOM 1122 C C . PHE A 1 138 ? 11.526 17.397 -16.413 1.00 95.81 138 PHE A C 1
ATOM 1124 O O . PHE A 1 138 ? 10.468 16.800 -16.219 1.00 95.81 138 PHE A O 1
ATOM 1131 N N . GLN A 1 139 ? 11.623 18.721 -16.258 1.00 94.56 139 GLN A N 1
ATOM 1132 C CA . GLN A 1 139 ? 10.534 19.572 -15.776 1.00 94.56 139 GLN A CA 1
ATOM 1133 C C . GLN A 1 139 ? 9.197 19.376 -16.527 1.00 94.56 139 GLN A C 1
ATOM 1135 O O . GLN A 1 139 ? 8.175 19.341 -15.845 1.00 94.56 139 GLN A O 1
ATOM 1140 N N . PRO A 1 140 ? 9.139 19.200 -17.867 1.00 95.38 140 PRO A N 1
ATOM 1141 C CA . PRO A 1 140 ? 7.869 18.965 -18.566 1.00 95.38 140 PRO A CA 1
ATOM 1142 C C . PRO A 1 140 ? 7.189 17.632 -18.222 1.00 95.38 140 PRO A C 1
ATOM 1144 O O . PRO A 1 140 ? 5.977 17.512 -18.374 1.00 95.38 140 PRO A O 1
ATOM 1147 N N . ALA A 1 141 ? 7.956 16.632 -17.775 1.00 94.50 141 ALA A N 1
ATOM 1148 C CA . ALA A 1 141 ? 7.431 15.337 -17.343 1.00 94.50 141 ALA A CA 1
ATOM 1149 C C . ALA A 1 141 ? 6.983 15.342 -15.869 1.00 94.50 141 ALA A C 1
ATOM 1151 O O . ALA A 1 141 ? 6.274 14.434 -15.440 1.00 94.50 141 ALA A O 1
ATOM 1152 N N . ARG A 1 142 ? 7.371 16.360 -15.086 1.00 93.50 142 ARG A N 1
ATOM 1153 C CA . ARG A 1 142 ? 7.010 16.484 -13.672 1.00 93.50 142 ARG A CA 1
ATOM 1154 C C . ARG A 1 142 ? 5.581 17.011 -13.532 1.00 93.50 142 ARG A C 1
ATOM 1156 O O . ARG A 1 142 ? 5.312 18.174 -13.827 1.00 93.50 142 ARG A O 1
ATOM 1163 N N . GLN A 1 143 ? 4.686 16.170 -13.025 1.00 90.25 143 GLN A N 1
ATOM 1164 C CA . GLN A 1 143 ? 3.299 16.525 -12.723 1.00 90.25 143 GLN A CA 1
ATOM 1165 C C . GLN A 1 143 ? 3.070 16.554 -11.213 1.00 90.25 143 GLN A C 1
ATOM 1167 O O . GLN A 1 143 ? 3.571 15.699 -10.487 1.00 90.25 143 GLN A O 1
ATOM 1172 N N . GLU A 1 144 ? 2.304 17.533 -10.741 1.00 89.69 144 GLU A N 1
ATOM 1173 C CA . GLU A 1 144 ? 1.866 17.605 -9.350 1.00 89.69 144 GLU A CA 1
ATOM 1174 C C . GLU A 1 144 ? 0.430 17.089 -9.261 1.00 89.69 144 GLU A C 1
ATOM 1176 O O . GLU A 1 144 ? -0.493 17.693 -9.811 1.00 89.69 144 GLU A O 1
ATOM 1181 N N . LEU A 1 145 ? 0.251 15.943 -8.603 1.00 90.06 145 LEU A N 1
ATOM 1182 C CA . LEU A 1 145 ? -1.068 15.389 -8.333 1.00 90.06 145 LEU A CA 1
ATOM 1183 C C . LEU A 1 145 ? -1.539 15.871 -6.962 1.00 90.06 145 LEU A C 1
ATOM 1185 O O . LEU A 1 145 ? -0.968 15.503 -5.937 1.00 90.06 145 LEU A O 1
ATOM 1189 N N . VAL A 1 146 ? -2.612 16.659 -6.944 1.00 89.69 146 VAL A N 1
ATOM 1190 C CA . VAL A 1 146 ? -3.306 17.001 -5.700 1.00 89.69 146 VAL A CA 1
ATOM 1191 C C . VAL A 1 146 ? -4.249 15.852 -5.360 1.00 89.69 146 VAL A C 1
ATOM 1193 O O . VAL A 1 146 ? -5.252 15.643 -6.042 1.00 89.69 146 VAL A O 1
ATOM 1196 N N . THR A 1 147 ? -3.905 15.080 -4.332 1.00 91.75 147 THR A N 1
ATOM 1197 C CA . THR A 1 147 ? -4.750 13.990 -3.831 1.00 91.75 147 THR A CA 1
ATOM 1198 C C . THR A 1 147 ? -5.866 14.519 -2.935 1.00 91.75 147 THR A C 1
ATOM 1200 O O . THR A 1 147 ? -5.892 15.692 -2.559 1.00 91.75 147 THR A O 1
ATOM 1203 N N . GLU A 1 148 ? -6.785 13.635 -2.548 1.00 89.69 148 GLU A N 1
ATOM 1204 C CA . GLU A 1 148 ? -7.817 13.966 -1.566 1.00 89.69 148 GLU A CA 1
ATOM 1205 C C . GLU A 1 148 ? -7.202 14.463 -0.242 1.00 89.69 148 GLU A C 1
ATOM 1207 O O . GLU A 1 148 ? -6.159 13.953 0.192 1.00 89.69 148 GLU A O 1
ATOM 1212 N N . PRO A 1 149 ? -7.824 15.463 0.413 1.00 91.19 149 PRO A N 1
ATOM 1213 C CA . PRO A 1 149 ? -7.319 15.997 1.666 1.00 91.19 149 PRO A CA 1
ATOM 1214 C C . PRO A 1 149 ? -7.452 14.968 2.790 1.00 91.19 149 PRO A C 1
ATOM 1216 O O . PRO A 1 149 ? -8.514 14.388 3.009 1.00 91.19 149 PRO A O 1
ATOM 1219 N N . GLN A 1 150 ? -6.377 14.802 3.558 1.00 89.12 150 GLN A N 1
ATOM 1220 C CA . GLN A 1 150 ? -6.391 14.049 4.808 1.00 89.12 150 GLN A CA 1
ATOM 1221 C C . GLN A 1 150 ? -6.424 15.023 5.984 1.00 89.12 150 GLN A C 1
ATOM 1223 O O . GLN A 1 150 ? -5.629 15.961 6.049 1.00 89.12 150 GLN A O 1
ATOM 1228 N N . PHE A 1 151 ? -7.330 14.792 6.932 1.00 88.62 151 PHE A N 1
ATOM 1229 C CA . PHE A 1 151 ? -7.491 15.645 8.105 1.00 88.62 151 PHE A CA 1
ATOM 1230 C C . PHE A 1 151 ? -6.945 14.945 9.347 1.00 88.62 151 PHE A C 1
ATOM 1232 O O . PHE A 1 151 ? -7.326 13.819 9.655 1.00 88.62 151 PHE A O 1
ATOM 1239 N N . LYS A 1 152 ? -6.069 15.635 10.080 1.00 87.56 152 LYS A N 1
ATOM 1240 C CA . LYS A 1 152 ? -5.617 15.247 11.421 1.00 87.56 152 LYS A CA 1
ATOM 1241 C C . LYS A 1 152 ? -5.808 16.440 12.346 1.00 87.56 152 LYS A C 1
ATOM 1243 O O . LYS A 1 152 ? -5.383 17.545 12.012 1.00 87.56 152 LYS A O 1
ATOM 1248 N N . ILE A 1 153 ? -6.480 16.230 13.475 1.00 88.25 153 ILE A N 1
ATOM 1249 C CA . ILE A 1 153 ? -6.773 17.292 14.441 1.00 88.25 153 ILE A CA 1
ATOM 1250 C C . ILE A 1 153 ? -5.786 17.197 15.603 1.00 88.25 153 ILE A C 1
ATOM 1252 O O . ILE A 1 153 ? -5.673 16.157 16.248 1.00 88.25 153 ILE A O 1
ATOM 1256 N N . HIS A 1 154 ? -5.099 18.305 15.881 1.00 85.19 154 HIS A N 1
ATOM 1257 C CA . HIS A 1 154 ? -4.228 18.471 17.040 1.00 85.19 154 HIS A CA 1
ATOM 1258 C C . HIS A 1 154 ? -4.549 19.797 17.726 1.00 85.19 154 HIS A C 1
ATOM 1260 O O . HIS A 1 154 ? -4.766 20.813 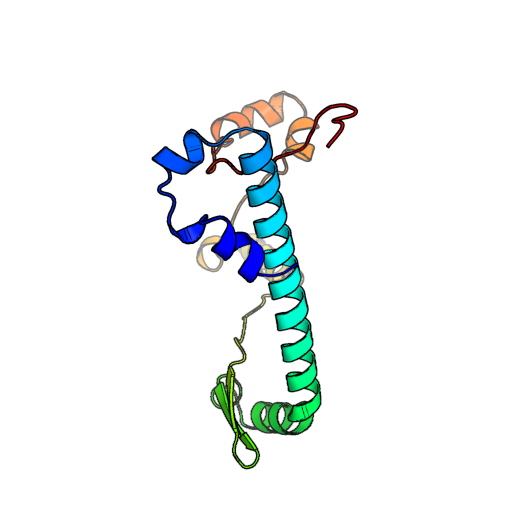17.060 1.00 85.19 154 HIS A O 1
ATOM 1266 N N . TRP A 1 155 ? -4.555 19.796 19.055 1.00 83.12 155 TRP A N 1
ATOM 1267 C CA . TRP A 1 155 ? -4.590 21.031 19.828 1.00 83.12 155 TRP A CA 1
ATOM 1268 C C . TRP A 1 155 ? -3.254 21.765 19.727 1.00 83.12 155 TRP A C 1
ATOM 1270 O O . TRP A 1 155 ? -2.196 21.140 19.677 1.00 83.12 155 TRP A O 1
ATOM 1280 N N . VAL A 1 156 ? -3.302 23.096 19.711 1.00 83.50 156 VAL A N 1
ATOM 1281 C CA . VAL A 1 156 ? -2.109 23.950 19.693 1.00 83.50 156 VAL A CA 1
ATOM 1282 C C . VAL A 1 156 ? -2.038 24.712 21.016 1.00 83.50 156 VAL A C 1
ATOM 1284 O O . VAL A 1 156 ? -2.961 25.457 21.337 1.00 83.50 156 VAL A O 1
ATOM 1287 N N . GLY A 1 157 ? -0.938 24.542 21.758 1.00 79.00 157 GLY A N 1
ATOM 1288 C CA . GLY A 1 157 ? -0.727 25.134 23.088 1.00 79.00 157 GLY A CA 1
ATOM 1289 C C . GLY A 1 157 ? -1.286 24.292 24.244 1.00 79.00 157 GLY A C 1
ATOM 1290 O O . GLY A 1 157 ? -1.813 23.202 24.027 1.00 79.00 157 GLY A O 1
ATOM 1291 N N . GLU A 1 158 ? -1.159 24.789 25.482 1.00 61.56 158 GLU A N 1
ATOM 1292 C CA . GLU A 1 158 ? -1.855 24.209 26.641 1.00 61.56 158 GLU A CA 1
ATOM 1293 C C . GLU A 1 158 ? -3.352 24.494 26.513 1.00 61.56 158 GLU A C 1
ATOM 1295 O O . GLU A 1 158 ? -3.841 25.568 26.860 1.00 61.56 158 GLU A O 1
ATOM 1300 N N . VAL A 1 159 ? -4.085 23.524 25.979 1.00 58.03 159 VAL A N 1
ATOM 1301 C CA . VAL A 1 159 ? -5.542 23.523 26.036 1.00 58.03 159 VAL A CA 1
ATOM 1302 C C . VAL A 1 159 ? -5.933 22.853 27.348 1.00 58.03 159 VAL A C 1
ATOM 1304 O O . VAL A 1 159 ? -5.724 21.655 27.531 1.00 58.03 159 VAL A O 1
ATOM 1307 N N . GLN A 1 160 ? -6.442 23.652 28.285 1.00 51.16 160 GLN A N 1
ATOM 1308 C CA . GLN A 1 160 ? -7.081 23.160 29.503 1.00 51.16 160 GLN A CA 1
ATOM 1309 C C . GLN A 1 160 ? -8.417 22.526 29.106 1.00 51.16 160 GLN A C 1
ATOM 1311 O O . GLN A 1 160 ? -9.342 23.237 28.714 1.00 51.16 160 GLN A O 1
ATOM 1316 N N . LEU A 1 161 ? -8.463 21.192 29.141 1.00 49.31 161 LEU A N 1
ATOM 1317 C CA . LEU A 1 161 ? -9.699 20.408 29.091 1.00 49.31 161 LEU A CA 1
ATOM 1318 C C . LEU A 1 161 ? -10.443 20.498 30.427 1.00 49.31 161 LEU A C 1
ATOM 1320 O O . LEU A 1 161 ? -9.759 20.469 31.477 1.00 49.31 161 LEU A O 1
#

Sequence (161 aa):
MNHLQLHQAGLPDLSANQISRLPKDQLAQFSHAVQELHDWTIQMRGRINRGLEQRYDEQIRQANSFGEEESARFRIDDGDLQIDVSQAKEIVWDQEHLTQIADRMVAAGDRVQDFMEVHLSVSEEDYAKWHPLLRAAFQPARQELVTEPQFKIHWVGEVQL

pLDDT: mean 87.82, std 11.09, range [49.31, 97.31]

Radius of gyration: 26.12 Å; chains: 1; bounding box: 49×56×59 Å

Foldseek 3Di:
DDPVVCVVVPVVVDDPVRLVVDDLVVVQVNLVVVVVVVVVVVVVVVVVVVVVCVVCVVVLVVQVVPDDPSNQWHWDDDPVDIDIDGDDDDPDDDVVVLVVVCVVCVVVVHDSVVPDDDDDDDDPVVLVVDDVVVNVVCVVVDDDDDDDDDDDDDDDDPDDD